Protein AF-G4HQ87-F1 (afdb_monomer_lite)

InterPro domains:
  IPR029061 Thiamin diphosphate-binding fold [SSF52518] (2-123)
  IPR032686 2-oxoacid:ferredoxin oxidoreductase subunit beta, C-terminal [PF12367] (66-138)
  IPR051457 2-oxoacid:ferredoxin oxidoreductase [PTHR48084] (5-155)

Structure (mmCIF, N/CA/C/O backbone):
data_AF-G4HQ87-F1
#
_entry.id   AF-G4HQ87-F1
#
loop_
_atom_site.group_PDB
_atom_site.id
_atom_site.type_symbol
_atom_site.label_atom_id
_atom_site.label_alt_id
_atom_site.label_comp_id
_atom_site.label_asym_id
_atom_site.label_entity_id
_atom_site.label_seq_id
_atom_site.pdbx_PDB_ins_code
_atom_site.Cartn_x
_atom_site.Cartn_y
_atom_site.Cartn_z
_atom_site.occupancy
_atom_site.B_iso_or_equiv
_atom_site.auth_seq_id
_atom_site.auth_comp_id
_atom_site.auth_asym_id
_atom_site.auth_atom_id
_atom_site.pdbx_PDB_model_num
ATOM 1 N N . LEU A 1 1 ? -10.213 9.909 6.637 1.00 87.62 1 LEU A N 1
ATOM 2 C CA . LEU A 1 1 ? -11.094 10.046 7.821 1.00 87.62 1 LEU A CA 1
ATOM 3 C C . LEU A 1 1 ? -12.472 9.543 7.421 1.00 87.62 1 LEU A C 1
ATOM 5 O O . LEU A 1 1 ? -12.887 9.911 6.330 1.00 87.62 1 LEU A O 1
ATOM 9 N N . PRO A 1 2 ? -13.138 8.691 8.211 1.00 93.25 2 PRO A N 1
ATOM 10 C CA . PRO A 1 2 ? -14.497 8.248 7.907 1.00 93.25 2 PRO A CA 1
ATOM 11 C C . PRO A 1 2 ? -15.513 9.391 7.946 1.00 93.25 2 PRO A C 1
ATOM 13 O O . PRO A 1 2 ? -15.263 10.443 8.550 1.00 93.25 2 PRO A O 1
ATOM 16 N N . TYR A 1 3 ? -16.650 9.179 7.289 1.00 96.00 3 TYR A N 1
ATOM 17 C CA . TYR A 1 3 ? -17.786 10.096 7.327 1.00 96.00 3 TYR A CA 1
ATOM 18 C C . TYR A 1 3 ? -18.275 10.292 8.771 1.00 96.00 3 TYR A C 1
ATOM 20 O O . TYR A 1 3 ? -18.267 9.359 9.572 1.00 96.00 3 TYR A O 1
ATOM 28 N N . GLY A 1 4 ? -18.664 11.515 9.126 1.00 96.94 4 GLY A N 1
ATOM 29 C CA . GLY A 1 4 ? -19.176 11.859 10.455 1.00 96.94 4 GLY A CA 1
ATOM 30 C C . GLY A 1 4 ? -18.113 11.986 11.554 1.00 96.94 4 GLY A C 1
ATOM 31 O O . GLY A 1 4 ? -18.409 12.479 12.641 1.00 96.94 4 GLY A O 1
ATOM 32 N N . VAL A 1 5 ? -16.856 11.616 11.296 1.00 96.44 5 VAL A N 1
ATOM 33 C CA . VAL A 1 5 ? -15.779 11.770 12.281 1.00 96.44 5 VAL A CA 1
ATOM 34 C C . VAL A 1 5 ? -15.351 13.233 12.383 1.00 96.44 5 VAL A C 1
ATOM 36 O O . VAL A 1 5 ? -15.055 13.878 11.377 1.00 96.44 5 VAL A O 1
ATOM 39 N N . ARG A 1 6 ? -15.249 13.752 13.612 1.00 97.19 6 ARG A N 1
ATOM 40 C CA . ARG A 1 6 ? -14.767 15.108 13.902 1.00 97.19 6 ARG A CA 1
ATOM 41 C C . ARG A 1 6 ? -13.513 15.063 14.772 1.00 97.19 6 ARG A C 1
ATOM 43 O O . ARG A 1 6 ? -13.598 14.882 15.982 1.00 97.19 6 ARG A O 1
ATOM 50 N N . THR A 1 7 ? -12.346 15.243 14.164 1.00 97.12 7 THR A N 1
ATOM 51 C CA . THR A 1 7 ? -11.097 15.446 14.915 1.00 97.12 7 THR A CA 1
ATOM 52 C C . THR A 1 7 ? -11.030 16.868 15.473 1.00 97.12 7 THR A C 1
ATOM 54 O O . THR A 1 7 ? -11.774 17.748 15.043 1.00 97.12 7 THR A O 1
ATOM 57 N N . LYS A 1 8 ? -10.095 17.133 16.392 1.00 96.50 8 LYS A N 1
ATOM 58 C CA . LYS A 1 8 ? -9.884 18.475 16.964 1.00 96.50 8 LYS A CA 1
ATOM 59 C C . LYS A 1 8 ? -9.557 19.557 15.928 1.00 96.50 8 LYS A C 1
ATOM 61 O O . LYS A 1 8 ? -9.773 20.728 16.199 1.00 96.50 8 LYS A O 1
ATOM 66 N N . ALA A 1 9 ? -9.027 19.172 14.766 1.00 96.44 9 ALA A N 1
ATOM 67 C CA . ALA A 1 9 ? -8.714 20.096 13.679 1.00 96.44 9 ALA A CA 1
ATOM 68 C C . ALA A 1 9 ? -9.940 20.475 12.827 1.00 96.44 9 ALA A C 1
ATOM 70 O O . ALA A 1 9 ? -9.838 21.365 11.987 1.00 96.44 9 ALA A O 1
ATOM 71 N N . LEU A 1 10 ? -11.083 19.803 13.008 1.00 96.88 10 LEU A N 1
ATOM 72 C CA . LEU A 1 10 ? -12.288 20.030 12.217 1.00 96.88 10 LEU A CA 1
ATOM 73 C C . LEU A 1 10 ? -13.346 20.812 13.007 1.00 96.88 10 LEU A C 1
ATOM 75 O O . LEU A 1 10 ? -13.797 20.401 14.081 1.00 96.88 10 LEU A O 1
ATOM 79 N N . ASN A 1 11 ? -13.816 21.914 12.418 1.00 96.94 11 ASN A N 1
ATOM 80 C CA . ASN A 1 11 ? -14.919 22.706 12.972 1.00 96.94 11 ASN A CA 1
ATOM 81 C C . ASN A 1 11 ? -16.236 21.913 12.980 1.00 96.94 11 ASN A C 1
ATOM 83 O O . ASN A 1 11 ? -16.953 21.940 13.978 1.00 96.94 11 ASN A O 1
ATOM 87 N N . TYR A 1 12 ? -16.489 21.137 11.922 1.00 97.31 12 TYR A N 1
ATOM 88 C CA . TYR A 1 12 ? -17.666 20.282 11.744 1.00 97.31 12 TYR A CA 1
ATOM 89 C C . TYR A 1 12 ? -17.253 18.832 11.447 1.00 97.31 12 TYR A C 1
ATOM 91 O O . TYR A 1 12 ? -16.114 18.603 11.037 1.00 97.31 12 TYR A O 1
ATOM 99 N N . PRO A 1 13 ? -18.138 17.839 11.644 1.00 97.75 13 PRO A N 1
ATOM 100 C CA . PRO A 1 13 ? -17.886 16.465 11.216 1.00 97.75 13 PRO A CA 1
ATOM 101 C C . PRO A 1 13 ? -17.477 16.364 9.744 1.00 97.75 13 PRO A C 1
ATOM 103 O O . PRO A 1 13 ? -17.970 17.112 8.901 1.00 97.75 13 PRO A O 1
ATOM 106 N N . ASN A 1 14 ? -16.583 15.424 9.435 1.00 97.56 14 ASN A N 1
ATOM 107 C CA . ASN A 1 14 ? -16.178 15.156 8.062 1.00 97.56 14 ASN A CA 1
ATOM 108 C C . ASN A 1 14 ? -17.390 14.742 7.208 1.00 97.56 14 ASN A C 1
ATOM 110 O O . ASN A 1 14 ? -18.073 13.770 7.528 1.00 97.56 14 ASN A O 1
ATOM 114 N N . ILE A 1 15 ? -17.618 15.452 6.105 1.00 97.44 15 ILE A N 1
ATOM 115 C CA . ILE A 1 15 ? -18.747 15.227 5.189 1.00 97.44 15 ILE A CA 1
ATOM 116 C C . ILE A 1 15 ? -18.424 14.242 4.057 1.00 97.44 15 ILE A C 1
ATOM 118 O O . ILE A 1 15 ? -19.306 13.886 3.282 1.00 97.44 15 ILE A O 1
ATOM 122 N N . HIS A 1 16 ? -17.170 13.795 3.947 1.00 97.00 16 HIS A N 1
ATOM 123 C CA . HIS A 1 16 ? -16.723 12.886 2.894 1.00 97.00 16 HIS A CA 1
ATOM 124 C C . HIS A 1 16 ? -16.603 11.445 3.391 1.00 97.00 16 HIS A C 1
ATOM 126 O O . HIS A 1 16 ? -16.151 11.196 4.511 1.00 97.00 16 HIS A O 1
ATOM 132 N N . TYR A 1 17 ? -16.917 10.489 2.519 1.00 96.19 17 TYR A N 1
ATOM 133 C CA . TYR A 1 17 ? -16.576 9.087 2.738 1.00 96.19 17 TYR A CA 1
ATOM 134 C C . TYR A 1 17 ? -15.076 8.850 2.548 1.00 96.19 17 TYR A C 1
ATOM 136 O O . TYR A 1 17 ? -14.415 9.505 1.740 1.00 96.19 17 TYR A O 1
ATOM 144 N N . ASN A 1 18 ? -14.530 7.904 3.306 1.00 93.81 18 ASN A N 1
ATOM 145 C CA . ASN A 1 18 ? -13.155 7.457 3.141 1.00 93.81 18 ASN A CA 1
ATOM 146 C C . ASN A 1 18 ? -13.032 6.445 2.002 1.00 93.81 18 ASN A C 1
ATOM 148 O O . ASN A 1 18 ? -13.922 5.637 1.756 1.00 93.81 18 ASN A O 1
ATOM 152 N N . VAL A 1 19 ? -11.863 6.447 1.373 1.00 95.88 19 VAL A N 1
ATOM 153 C CA . VAL A 1 19 ? -11.429 5.383 0.470 1.00 95.88 19 VAL A CA 1
ATOM 154 C C . VAL A 1 19 ? -10.615 4.373 1.272 1.00 95.88 19 VAL A C 1
ATOM 156 O O . VAL A 1 19 ? -9.837 4.760 2.147 1.00 95.88 19 VAL A O 1
ATOM 159 N N . ASN A 1 20 ? -10.786 3.085 0.978 1.00 97.25 20 ASN A N 1
ATOM 160 C CA . ASN A 1 20 ? -9.927 2.035 1.510 1.00 97.25 20 ASN A CA 1
ATOM 161 C C . ASN A 1 20 ? -8.685 1.890 0.610 1.00 97.25 20 ASN A C 1
ATOM 163 O O . ASN A 1 20 ? -8.811 1.372 -0.502 1.00 97.25 20 ASN A O 1
ATOM 167 N N . PRO A 1 21 ? -7.494 2.332 1.053 1.00 97.94 21 PRO A N 1
ATOM 168 C CA . PRO A 1 21 ? -6.297 2.320 0.214 1.00 97.94 21 PRO A CA 1
ATOM 169 C C . PRO A 1 21 ? -5.832 0.901 -0.137 1.00 97.94 21 PRO A C 1
ATOM 171 O O . PRO A 1 21 ? -5.354 0.675 -1.243 1.00 97.94 21 PRO A O 1
ATOM 174 N N . VAL A 1 22 ? -6.010 -0.066 0.770 1.00 98.50 22 VAL A N 1
ATOM 175 C CA . VAL A 1 22 ? -5.625 -1.465 0.533 1.00 98.50 22 VAL A CA 1
ATOM 176 C C . VAL A 1 22 ? -6.537 -2.083 -0.522 1.00 98.50 22 VAL A C 1
ATOM 178 O O . VAL A 1 22 ? -6.042 -2.640 -1.498 1.00 98.50 22 VAL A O 1
ATOM 181 N N . ALA A 1 23 ? -7.857 -1.925 -0.379 1.00 98.19 23 ALA A N 1
ATOM 182 C CA . ALA A 1 23 ? -8.807 -2.415 -1.376 1.00 98.19 23 ALA A CA 1
ATOM 183 C C . ALA A 1 23 ? -8.580 -1.760 -2.746 1.00 98.19 23 ALA A C 1
ATOM 185 O O . ALA A 1 23 ? -8.578 -2.456 -3.755 1.00 98.19 23 ALA A O 1
ATOM 186 N N . LEU A 1 24 ? -8.334 -0.444 -2.782 1.00 98.44 24 LEU A N 1
ATOM 187 C CA . LEU A 1 24 ? -8.056 0.278 -4.023 1.00 98.44 24 LEU A CA 1
ATOM 188 C C . LEU A 1 24 ? -6.778 -0.225 -4.703 1.00 98.44 24 LEU A C 1
ATOM 190 O O . LEU A 1 24 ? -6.775 -0.422 -5.914 1.00 98.44 24 LEU A O 1
ATOM 194 N N . ALA A 1 25 ? -5.700 -0.453 -3.950 1.00 98.69 25 ALA A N 1
ATOM 195 C CA . ALA A 1 25 ? -4.460 -0.986 -4.507 1.00 98.69 25 ALA A CA 1
ATOM 196 C C . ALA A 1 25 ? -4.664 -2.397 -5.086 1.00 98.69 25 ALA A C 1
ATOM 198 O O . ALA A 1 25 ? -4.234 -2.672 -6.207 1.00 98.69 25 ALA A O 1
ATOM 199 N N . LEU A 1 26 ? -5.374 -3.265 -4.357 1.00 98.50 26 LEU A N 1
ATOM 200 C CA . LEU A 1 26 ? -5.706 -4.620 -4.807 1.00 98.50 26 LEU A CA 1
ATOM 201 C C . LEU A 1 26 ? -6.515 -4.603 -6.111 1.00 98.50 26 LEU A C 1
ATOM 203 O O . LEU A 1 26 ? -6.153 -5.287 -7.067 1.00 98.50 26 LEU A O 1
ATOM 207 N N . THR A 1 27 ? -7.574 -3.794 -6.187 1.00 97.81 27 THR A N 1
ATOM 208 C CA . THR A 1 27 ? -8.439 -3.721 -7.379 1.00 97.81 27 THR A CA 1
ATOM 209 C C . THR A 1 27 ? -7.791 -2.988 -8.549 1.00 97.81 27 THR A C 1
ATOM 211 O O . THR A 1 27 ? -8.135 -3.253 -9.697 1.00 97.81 27 THR A O 1
ATOM 214 N N . SER A 1 28 ? -6.811 -2.123 -8.279 1.00 98.19 28 SER A N 1
ATOM 215 C CA . SER A 1 28 ? -6.008 -1.436 -9.300 1.00 98.19 28 SER A CA 1
ATOM 216 C C . SER A 1 28 ? -4.885 -2.313 -9.876 1.00 98.19 28 SER A C 1
ATOM 218 O O . SER A 1 28 ? -4.173 -1.875 -10.777 1.00 98.19 28 SER A O 1
ATOM 220 N N . GLY A 1 29 ? -4.710 -3.542 -9.377 1.00 97.19 29 GLY A N 1
ATOM 221 C CA . GLY A 1 29 ? -3.747 -4.510 -9.908 1.00 97.19 29 GLY A CA 1
ATOM 222 C C . GLY A 1 29 ? -2.335 -4.407 -9.328 1.00 97.19 29 GLY A C 1
ATOM 223 O O . GLY A 1 29 ? -1.385 -4.866 -9.964 1.00 97.19 29 GLY A O 1
ATOM 224 N N . TYR A 1 30 ? -2.167 -3.836 -8.128 1.00 98.56 30 TYR A N 1
ATOM 225 C CA . TYR A 1 30 ? -0.886 -3.932 -7.426 1.00 98.56 30 TYR A CA 1
ATOM 226 C C . TYR A 1 30 ? -0.560 -5.391 -7.094 1.00 98.56 30 TYR A C 1
ATOM 228 O O . TYR A 1 30 ? -1.369 -6.139 -6.550 1.00 98.56 30 TYR A O 1
ATOM 236 N N . THR A 1 31 ? 0.673 -5.777 -7.396 1.00 98.38 31 THR A N 1
ATOM 237 C CA . THR A 1 31 ? 1.172 -7.151 -7.234 1.00 98.38 31 THR A CA 1
ATOM 238 C C . THR A 1 31 ? 1.793 -7.419 -5.870 1.00 98.38 31 THR A C 1
ATOM 240 O O . THR A 1 31 ? 2.086 -8.562 -5.550 1.00 98.38 31 THR A O 1
ATOM 243 N N . PHE A 1 32 ? 1.999 -6.383 -5.063 1.00 98.81 32 PHE A N 1
ATOM 244 C CA . PHE A 1 32 ? 2.360 -6.489 -3.657 1.00 98.81 32 PHE A CA 1
ATOM 245 C C . PHE A 1 32 ? 1.562 -5.439 -2.895 1.00 98.81 32 PHE A C 1
ATOM 247 O O . PHE A 1 32 ? 1.645 -4.251 -3.212 1.00 98.81 32 PHE A O 1
ATOM 254 N N . VAL A 1 33 ? 0.792 -5.864 -1.897 1.00 98.94 33 VAL A N 1
ATOM 255 C CA . VAL A 1 33 ? -0.019 -4.965 -1.070 1.00 98.94 33 VAL A CA 1
ATOM 256 C C . VAL A 1 33 ? 0.176 -5.315 0.397 1.00 98.94 33 VAL A C 1
ATOM 258 O O . VAL A 1 33 ? -0.018 -6.461 0.806 1.00 98.94 33 VAL A O 1
ATOM 261 N N . ALA A 1 34 ? 0.543 -4.319 1.198 1.00 98.88 34 ALA A N 1
ATOM 262 C CA . ALA A 1 34 ? 0.742 -4.457 2.633 1.00 98.88 34 ALA A CA 1
ATOM 263 C C . ALA A 1 34 ? 0.165 -3.264 3.408 1.00 98.88 34 ALA A C 1
ATOM 265 O O . ALA A 1 34 ? -0.031 -2.181 2.855 1.00 98.88 34 ALA A O 1
ATOM 266 N N . ARG A 1 35 ? -0.050 -3.451 4.714 1.00 98.88 35 ARG A N 1
ATOM 267 C CA . ARG A 1 35 ? -0.311 -2.368 5.669 1.00 98.88 35 ARG A CA 1
ATOM 268 C C . ARG A 1 35 ? 0.686 -2.431 6.819 1.00 98.88 35 ARG A C 1
ATOM 270 O O . ARG A 1 35 ? 0.874 -3.479 7.431 1.00 98.88 35 ARG A O 1
ATOM 277 N N . GLY A 1 36 ? 1.326 -1.312 7.129 1.00 98.56 36 GLY A N 1
ATOM 278 C CA . GLY A 1 36 ? 2.265 -1.162 8.237 1.00 98.56 36 GLY A CA 1
ATOM 279 C C . GLY A 1 36 ? 1.761 -0.200 9.309 1.00 98.56 36 GLY A C 1
ATOM 280 O O . GLY A 1 36 ? 0.758 0.487 9.136 1.00 98.56 36 GLY A O 1
ATOM 281 N N . TYR A 1 37 ? 2.490 -0.127 10.422 1.00 98.56 37 TYR A N 1
ATOM 282 C CA . TYR A 1 37 ? 2.221 0.816 11.506 1.00 98.56 37 TYR A CA 1
ATOM 283 C C . TYR A 1 37 ? 3.505 1.537 11.906 1.00 98.56 37 TYR A C 1
ATOM 285 O O . TYR A 1 37 ? 4.506 0.891 12.209 1.00 98.56 37 TYR A O 1
ATOM 293 N N . ALA A 1 38 ? 3.469 2.870 11.935 1.00 98.12 38 ALA A N 1
ATOM 294 C CA . ALA A 1 38 ? 4.648 3.706 12.159 1.00 98.12 38 ALA A CA 1
ATOM 295 C C . ALA A 1 38 ? 5.331 3.459 13.517 1.00 98.12 38 ALA A C 1
ATOM 297 O O . ALA A 1 38 ? 6.555 3.491 13.599 1.00 98.12 38 ALA A O 1
ATOM 298 N N . PHE A 1 39 ? 4.568 3.154 14.576 1.00 97.50 39 PHE A N 1
ATOM 299 C CA . PHE A 1 39 ? 5.138 2.842 15.896 1.00 97.50 39 PHE A CA 1
ATOM 300 C C . PHE A 1 39 ? 5.544 1.369 16.066 1.00 97.50 39 PHE A C 1
ATOM 302 O O . PHE A 1 39 ? 5.967 0.982 17.153 1.00 97.50 39 PHE A O 1
ATOM 309 N N . ASN A 1 40 ? 5.444 0.547 15.017 1.00 97.19 40 ASN A N 1
ATOM 310 C CA . ASN A 1 40 ? 6.054 -0.779 14.961 1.00 97.19 40 ASN A CA 1
ATOM 311 C C . ASN A 1 40 ? 7.182 -0.770 13.916 1.00 97.19 40 ASN A C 1
ATOM 313 O O . ASN A 1 40 ? 7.038 -1.293 12.808 1.00 97.19 40 ASN A O 1
ATOM 317 N N . GLY A 1 41 ? 8.288 -0.110 14.275 1.00 97.69 41 GLY A N 1
ATOM 318 C CA . GLY A 1 41 ? 9.385 0.204 13.356 1.00 97.69 41 GLY A CA 1
ATOM 319 C C . GLY A 1 41 ? 10.036 -1.026 12.725 1.00 97.69 41 GLY A C 1
ATOM 320 O O . GLY A 1 41 ? 10.282 -1.025 11.523 1.00 97.69 41 GLY A O 1
ATOM 321 N N . GLU A 1 42 ? 10.252 -2.093 13.497 1.00 98.06 42 GLU A N 1
ATOM 322 C CA . GLU A 1 42 ? 10.866 -3.326 12.986 1.00 98.06 42 GLU A CA 1
ATOM 323 C C . GLU A 1 42 ? 9.977 -4.006 11.936 1.00 98.06 42 GLU A C 1
ATOM 325 O O . GLU A 1 42 ? 10.433 -4.325 10.840 1.00 98.06 42 GLU A O 1
ATOM 330 N N . HIS A 1 43 ? 8.681 -4.147 12.227 1.00 98.25 43 HIS A N 1
ATOM 331 C CA . HIS A 1 43 ? 7.721 -4.695 11.271 1.00 98.25 43 HIS A CA 1
ATOM 332 C C . HIS A 1 43 ? 7.630 -3.836 10.002 1.00 98.25 43 HIS A C 1
ATOM 334 O O . HIS A 1 43 ? 7.679 -4.364 8.893 1.00 98.25 43 HIS A O 1
ATOM 340 N N . LEU A 1 44 ? 7.530 -2.508 10.143 1.00 98.69 44 LEU A N 1
ATOM 341 C CA . LEU A 1 44 ? 7.454 -1.600 8.996 1.00 98.69 44 LEU A CA 1
ATOM 342 C C . LEU A 1 44 ? 8.725 -1.658 8.133 1.00 98.69 44 LEU A C 1
ATOM 344 O O . LEU A 1 44 ? 8.623 -1.706 6.909 1.00 98.69 44 LEU A O 1
ATOM 348 N N . LYS A 1 45 ? 9.907 -1.716 8.755 1.00 98.69 45 LYS A N 1
ATOM 349 C CA . LYS A 1 45 ? 11.189 -1.899 8.062 1.00 98.69 45 LYS A CA 1
ATOM 350 C C . LYS A 1 45 ? 11.182 -3.172 7.215 1.00 98.69 45 LYS A C 1
ATOM 352 O O . LYS A 1 45 ? 11.551 -3.124 6.043 1.00 98.69 45 LYS A O 1
ATOM 357 N N . GLU A 1 46 ? 10.732 -4.296 7.772 1.00 98.62 46 GLU A N 1
ATOM 358 C CA . GLU A 1 46 ? 10.674 -5.559 7.030 1.00 98.62 46 GLU A CA 1
ATOM 359 C C . GLU A 1 46 ? 9.642 -5.538 5.894 1.00 98.62 46 GLU A C 1
ATOM 361 O O . GLU A 1 46 ? 9.915 -6.080 4.822 1.00 98.62 46 GLU A O 1
ATOM 366 N N . LEU A 1 47 ? 8.499 -4.861 6.064 1.00 98.75 47 LEU A N 1
ATOM 367 C CA . LEU A 1 47 ? 7.551 -4.646 4.964 1.00 98.75 47 LEU A CA 1
ATOM 368 C C . LEU A 1 47 ? 8.167 -3.831 3.824 1.00 98.75 47 LEU A C 1
ATOM 370 O O . LEU A 1 47 ? 8.045 -4.224 2.666 1.00 98.75 47 LEU A O 1
ATOM 374 N N . ILE A 1 48 ? 8.852 -2.729 4.144 1.00 98.81 48 ILE A N 1
ATOM 375 C CA . ILE A 1 48 ? 9.501 -1.866 3.148 1.00 98.81 48 ILE A CA 1
ATOM 376 C C . ILE A 1 48 ? 10.577 -2.642 2.386 1.00 98.81 48 ILE A C 1
ATOM 378 O O . ILE A 1 48 ? 10.600 -2.604 1.159 1.00 98.81 48 ILE A O 1
ATOM 382 N N . LYS A 1 49 ? 11.426 -3.407 3.084 1.00 98.75 49 LYS A N 1
ATOM 383 C CA . LYS A 1 49 ? 12.436 -4.262 2.440 1.00 98.75 49 LYS A CA 1
ATOM 384 C C . LYS A 1 49 ? 11.797 -5.249 1.464 1.00 98.75 49 LYS A C 1
ATOM 386 O O . LYS A 1 49 ? 12.250 -5.348 0.327 1.00 98.75 49 LYS A O 1
ATOM 391 N N . LYS A 1 50 ? 10.736 -5.947 1.887 1.00 98.56 50 LYS A N 1
ATOM 392 C CA . LYS A 1 50 ? 10.011 -6.907 1.040 1.00 98.56 50 LYS A CA 1
ATOM 393 C C . LYS A 1 50 ? 9.358 -6.237 -0.172 1.00 98.56 50 LYS A C 1
ATOM 395 O O . LYS A 1 50 ? 9.404 -6.807 -1.254 1.00 98.56 50 LYS A O 1
ATOM 400 N N . ALA A 1 51 ? 8.813 -5.032 -0.013 1.00 98.56 51 ALA A N 1
ATOM 401 C CA . ALA A 1 51 ? 8.247 -4.262 -1.117 1.00 98.56 51 ALA A CA 1
ATOM 402 C C . ALA A 1 51 ? 9.306 -3.806 -2.131 1.00 98.56 51 ALA A C 1
ATOM 404 O O . ALA A 1 51 ? 9.047 -3.854 -3.326 1.00 98.56 51 ALA A O 1
ATOM 405 N N . ILE A 1 52 ? 10.496 -3.395 -1.675 1.00 98.62 52 ILE A N 1
ATOM 406 C CA . ILE A 1 52 ? 11.592 -2.963 -2.560 1.00 98.62 52 ILE A CA 1
ATOM 407 C C . ILE A 1 52 ? 12.108 -4.121 -3.421 1.00 98.62 52 ILE A C 1
ATOM 409 O O . ILE A 1 52 ? 12.391 -3.928 -4.599 1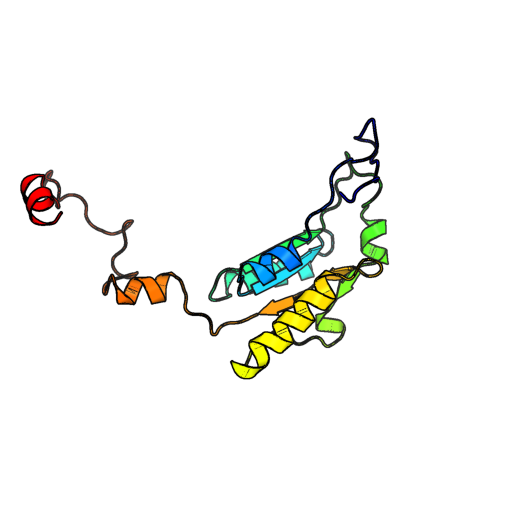.00 98.62 52 ILE A O 1
ATOM 413 N N . VAL A 1 53 ? 12.250 -5.318 -2.844 1.00 98.00 53 VAL A N 1
ATOM 414 C CA . VAL A 1 53 ? 12.746 -6.493 -3.586 1.00 98.00 53 VAL A CA 1
ATOM 415 C C . VAL A 1 53 ? 11.655 -7.207 -4.386 1.00 98.00 53 VAL A C 1
ATOM 417 O O . VAL A 1 53 ? 11.958 -8.124 -5.150 1.00 98.00 53 VAL A O 1
ATOM 420 N N . HIS A 1 54 ? 10.388 -6.822 -4.211 1.00 98.12 54 HIS A N 1
ATOM 421 C CA . HIS A 1 54 ? 9.278 -7.393 -4.961 1.00 98.12 54 HIS A CA 1
ATOM 422 C C . HIS A 1 54 ? 9.413 -7.057 -6.449 1.00 98.12 54 HIS A C 1
ATOM 424 O O . HIS A 1 54 ? 9.562 -5.898 -6.833 1.00 98.12 54 HIS A O 1
ATOM 430 N N . ARG A 1 55 ? 9.314 -8.073 -7.311 1.00 95.94 55 ARG A N 1
ATOM 431 C CA . ARG A 1 55 ? 9.244 -7.868 -8.762 1.00 95.94 55 ARG A CA 1
ATOM 432 C C . ARG A 1 55 ? 7.823 -7.475 -9.149 1.00 95.94 55 ARG A C 1
ATOM 434 O O . ARG A 1 55 ? 7.004 -8.326 -9.475 1.00 95.94 55 ARG A O 1
ATOM 441 N N . GLY A 1 56 ? 7.560 -6.175 -9.137 1.00 96.81 56 GLY A N 1
ATOM 442 C CA . GLY A 1 56 ? 6.307 -5.586 -9.594 1.00 96.81 56 GLY A CA 1
ATOM 443 C C . GLY A 1 56 ? 5.981 -4.303 -8.847 1.00 96.81 56 GLY A C 1
ATOM 444 O O . GLY A 1 56 ? 6.772 -3.807 -8.047 1.00 96.81 56 GLY A O 1
ATOM 445 N N . SER A 1 57 ? 4.792 -3.759 -9.084 1.00 98.19 57 SER A N 1
ATOM 446 C CA . SER A 1 57 ? 4.317 -2.603 -8.326 1.00 98.19 57 SER A CA 1
ATOM 447 C C . SER A 1 57 ? 3.939 -3.029 -6.909 1.00 98.19 57 SER A C 1
ATOM 449 O O . SER A 1 57 ? 3.135 -3.951 -6.722 1.00 98.19 57 SER A O 1
ATOM 451 N N . ALA A 1 58 ? 4.511 -2.334 -5.926 1.00 98.62 58 ALA A N 1
ATOM 452 C CA . ALA A 1 58 ? 4.284 -2.559 -4.507 1.00 98.62 58 ALA A CA 1
ATOM 453 C C . ALA A 1 58 ? 3.620 -1.344 -3.849 1.00 98.62 58 ALA A C 1
ATOM 455 O O . ALA A 1 58 ? 3.978 -0.199 -4.123 1.00 98.62 58 ALA A O 1
ATOM 456 N N . PHE A 1 59 ? 2.658 -1.606 -2.967 1.00 98.88 59 PHE A N 1
ATOM 457 C CA . PHE A 1 59 ? 1.940 -0.602 -2.193 1.00 98.88 59 PHE A CA 1
ATOM 458 C C . PHE A 1 59 ? 1.979 -0.947 -0.703 1.00 98.88 59 PHE A C 1
ATOM 460 O O . PHE A 1 59 ? 1.691 -2.081 -0.313 1.00 98.88 59 PHE A O 1
ATOM 467 N N . ILE A 1 60 ? 2.316 0.038 0.132 1.00 98.81 60 ILE A N 1
ATOM 468 C CA . ILE A 1 60 ? 2.271 -0.078 1.593 1.00 98.81 60 ILE A CA 1
ATOM 469 C C . ILE A 1 60 ? 1.414 1.058 2.150 1.00 98.81 60 ILE A C 1
ATOM 471 O O . ILE A 1 60 ? 1.807 2.222 2.096 1.00 98.81 60 ILE A O 1
ATOM 475 N N . ASP A 1 61 ? 0.273 0.710 2.739 1.00 98.69 61 ASP A N 1
ATOM 476 C CA . ASP A 1 61 ? -0.531 1.625 3.551 1.00 98.69 61 ASP A CA 1
ATOM 477 C C . ASP A 1 61 ? 0.096 1.747 4.949 1.00 98.69 61 ASP A C 1
ATOM 479 O O . ASP A 1 61 ? 0.186 0.759 5.675 1.00 98.69 61 ASP A O 1
ATOM 483 N N . VAL A 1 62 ? 0.575 2.926 5.348 1.00 98.62 62 VAL A N 1
ATOM 484 C CA . VAL A 1 62 ? 1.222 3.109 6.658 1.00 98.62 62 VAL A CA 1
ATOM 485 C C . VAL A 1 62 ? 0.286 3.846 7.603 1.00 98.62 62 VAL A C 1
ATOM 487 O O . VAL A 1 62 ? 0.085 5.056 7.498 1.00 98.62 62 VAL A O 1
ATOM 490 N N . LEU A 1 63 ? -0.222 3.121 8.599 1.00 98.19 63 LEU A N 1
ATOM 491 C CA . LEU A 1 63 ? -0.951 3.708 9.715 1.00 98.19 63 LEU A CA 1
ATOM 492 C C . LEU A 1 63 ? 0.009 4.585 10.527 1.00 98.19 63 LEU A C 1
ATOM 494 O O . LEU A 1 63 ? 0.955 4.092 11.148 1.00 98.19 63 LEU A O 1
ATOM 498 N N . GLN A 1 64 ? -0.233 5.891 10.521 1.00 97.94 64 GLN A N 1
ATOM 499 C CA . GLN A 1 64 ? 0.632 6.883 11.155 1.00 97.94 64 GLN A CA 1
ATOM 500 C C . GLN A 1 64 ? -0.207 7.867 11.987 1.00 97.94 64 GLN A C 1
ATOM 502 O O . GLN A 1 64 ? -1.035 8.597 11.438 1.00 97.94 64 GLN A O 1
ATOM 507 N N . PRO A 1 65 ? -0.083 7.846 13.327 1.00 97.12 65 PRO A N 1
ATOM 508 C CA . PRO A 1 65 ? -0.816 8.776 14.180 1.00 97.12 65 PRO A CA 1
ATOM 509 C C . PRO A 1 65 ? -0.280 10.206 14.063 1.00 97.12 65 PRO A C 1
ATOM 511 O O . PRO A 1 65 ? 0.903 10.457 14.284 1.00 97.12 65 PRO A O 1
ATOM 514 N N . CYS A 1 66 ? -1.174 11.165 13.817 1.00 96.38 66 CYS A N 1
ATOM 515 C CA . CYS A 1 66 ? -0.854 12.591 13.832 1.00 96.38 66 CYS A CA 1
ATOM 516 C C . CYS A 1 66 ? -1.238 13.218 15.180 1.00 96.38 66 CYS A C 1
ATOM 518 O O . CYS A 1 66 ? -2.380 13.639 15.382 1.00 96.38 66 CYS A O 1
ATOM 520 N N . VAL A 1 67 ? -0.267 13.322 16.092 1.00 95.25 67 VAL A N 1
ATOM 521 C CA . VAL A 1 67 ? -0.464 13.845 17.461 1.00 95.25 67 VAL A CA 1
ATOM 522 C C . VAL A 1 67 ? -1.000 15.285 17.489 1.00 95.25 67 VAL A C 1
ATOM 524 O O . VAL A 1 67 ? -1.780 15.665 18.368 1.00 95.25 67 VAL A O 1
ATOM 527 N N . THR A 1 68 ? -0.633 16.089 16.489 1.00 96.94 68 THR A N 1
ATOM 528 C CA . THR A 1 68 ? -0.954 17.519 16.440 1.00 96.94 68 THR A CA 1
ATOM 529 C C . THR A 1 68 ? -2.380 17.807 16.008 1.00 96.94 68 THR A C 1
ATOM 531 O O . THR A 1 68 ? -2.915 18.803 16.475 1.00 96.94 68 THR A O 1
ATOM 534 N N . PHE A 1 69 ? -3.030 16.963 15.198 1.00 96.44 69 PHE A N 1
ATOM 535 C CA . PHE A 1 69 ? -4.339 17.283 14.597 1.00 96.44 69 PHE A CA 1
ATOM 536 C C . PHE A 1 69 ? -5.402 16.194 14.766 1.00 96.44 69 PHE A C 1
ATOM 538 O O . PHE A 1 69 ? -6.592 16.507 14.790 1.00 96.44 69 PHE A O 1
ATOM 545 N N . ASN A 1 70 ? -5.010 14.928 14.919 1.00 96.12 70 ASN A N 1
ATOM 546 C CA . ASN A 1 70 ? -5.938 13.804 14.985 1.00 96.12 70 ASN A CA 1
ATOM 547 C C . ASN A 1 70 ? -5.920 13.168 16.380 1.00 96.12 70 ASN A C 1
ATOM 549 O O . ASN A 1 70 ? -5.101 12.309 16.686 1.00 96.12 70 ASN A O 1
ATOM 553 N N . ASN A 1 71 ? -6.846 13.606 17.230 1.00 96.12 71 ASN A N 1
ATOM 554 C CA . ASN A 1 71 ? -7.013 13.115 18.599 1.00 96.12 71 ASN A CA 1
ATOM 555 C C . ASN A 1 71 ? -7.868 11.839 18.711 1.00 96.12 71 ASN A C 1
ATOM 557 O O . ASN A 1 71 ? -8.118 11.396 19.826 1.00 96.12 71 ASN A O 1
ATOM 561 N N . ILE A 1 72 ? -8.333 11.271 17.594 1.00 96.38 72 ILE A N 1
ATOM 562 C CA . ILE A 1 72 ? -9.179 10.067 17.575 1.00 96.38 72 ILE A CA 1
ATOM 563 C C . ILE A 1 72 ? -8.326 8.843 17.247 1.00 96.38 72 ILE A C 1
ATOM 565 O O . ILE A 1 72 ? -8.240 7.903 18.033 1.00 96.38 72 ILE A O 1
ATOM 569 N N . TYR A 1 73 ? -7.626 8.885 16.113 1.00 96.31 73 TYR A N 1
ATOM 570 C CA . TYR A 1 73 ? -6.772 7.795 15.640 1.00 96.31 73 TYR A CA 1
ATOM 571 C C . TYR A 1 73 ? -5.364 7.909 16.234 1.00 96.31 73 TYR A C 1
ATOM 573 O O . TYR A 1 73 ? -4.377 8.149 15.534 1.00 96.31 73 TYR A O 1
ATOM 581 N N . THR A 1 74 ? -5.296 7.810 17.560 1.00 97.25 74 THR A N 1
ATOM 582 C CA . THR A 1 74 ? -4.067 7.944 18.349 1.00 97.25 74 THR A CA 1
ATOM 583 C C . THR A 1 74 ? -3.209 6.678 18.300 1.00 97.25 74 THR A C 1
ATOM 585 O O . THR A 1 74 ? -3.631 5.627 17.816 1.00 97.25 74 THR A O 1
ATOM 588 N N . ALA A 1 75 ? -1.992 6.748 18.846 1.00 97.19 75 ALA A N 1
ATOM 589 C CA . ALA A 1 75 ? -1.145 5.565 18.981 1.00 97.19 75 ALA A CA 1
ATOM 590 C C . ALA A 1 75 ? -1.823 4.443 19.792 1.00 97.19 75 ALA A C 1
ATOM 592 O O . ALA A 1 75 ? -1.676 3.269 19.458 1.00 97.19 75 ALA A O 1
ATOM 593 N N . GLU A 1 76 ? -2.593 4.806 20.820 1.00 96.88 76 GLU A N 1
ATOM 594 C CA . GLU A 1 76 ? -3.323 3.854 21.662 1.00 96.88 76 GLU A CA 1
ATOM 595 C C . GLU A 1 76 ? -4.511 3.218 20.933 1.00 96.88 76 GLU A C 1
ATOM 597 O O . GLU A 1 76 ? -4.733 2.007 21.024 1.00 96.88 76 GLU A O 1
ATOM 602 N N . TYR A 1 77 ? -5.224 4.013 20.125 1.00 96.94 77 TYR A N 1
ATOM 603 C CA . TYR A 1 77 ? -6.294 3.511 19.265 1.00 96.94 77 TYR A CA 1
ATOM 604 C C . TYR A 1 77 ? -5.802 2.368 18.371 1.00 96.94 77 TYR A C 1
ATOM 606 O O . TYR A 1 77 ? -6.450 1.324 18.297 1.00 96.94 77 TYR A O 1
ATOM 614 N N . TYR A 1 78 ? -4.650 2.553 17.719 1.00 97.38 78 TYR A N 1
ATOM 615 C CA . TYR A 1 78 ? -4.091 1.531 16.839 1.00 97.38 78 TYR A CA 1
ATOM 616 C C . TYR A 1 78 ? -3.500 0.357 17.614 1.00 97.38 78 TYR A C 1
ATOM 618 O O . TYR A 1 78 ? -3.796 -0.780 17.266 1.00 97.38 78 TYR A O 1
ATOM 626 N N . ARG A 1 79 ? -2.714 0.586 18.676 1.00 96.31 79 ARG A N 1
ATOM 627 C CA . ARG A 1 79 ? -2.082 -0.503 19.452 1.00 96.31 79 ARG A CA 1
ATOM 628 C C . ARG A 1 79 ? -3.084 -1.528 19.977 1.00 96.31 79 ARG A C 1
ATOM 630 O O . ARG A 1 79 ? -2.781 -2.714 19.966 1.00 96.31 79 ARG A O 1
ATOM 637 N N . SER A 1 80 ? -4.266 -1.077 20.384 1.00 96.69 80 SER A N 1
ATOM 638 C CA . SER A 1 80 ? -5.338 -1.946 20.884 1.00 96.69 80 SER A CA 1
ATOM 639 C C . SER A 1 80 ? -6.100 -2.710 19.790 1.00 96.69 80 SER A C 1
ATOM 641 O O . SER A 1 80 ? -6.847 -3.629 20.112 1.00 96.69 80 SER A O 1
ATOM 643 N N . ARG A 1 81 ? -5.935 -2.352 18.509 1.00 97.56 81 ARG A N 1
ATOM 644 C CA . ARG A 1 81 ? -6.736 -2.891 17.391 1.00 97.56 81 ARG A CA 1
ATOM 645 C C . ARG A 1 81 ? -5.924 -3.619 16.334 1.00 97.56 81 ARG A C 1
ATOM 647 O O . ARG A 1 81 ? -6.481 -4.463 15.633 1.00 97.56 81 ARG A O 1
ATOM 654 N N . ILE A 1 82 ? -4.643 -3.288 16.176 1.00 97.69 82 ILE A N 1
ATOM 655 C CA . ILE A 1 82 ? -3.821 -3.904 15.137 1.00 97.69 82 ILE A CA 1
ATOM 656 C C . ILE A 1 82 ? -3.594 -5.390 15.406 1.00 97.69 82 ILE A C 1
ATOM 65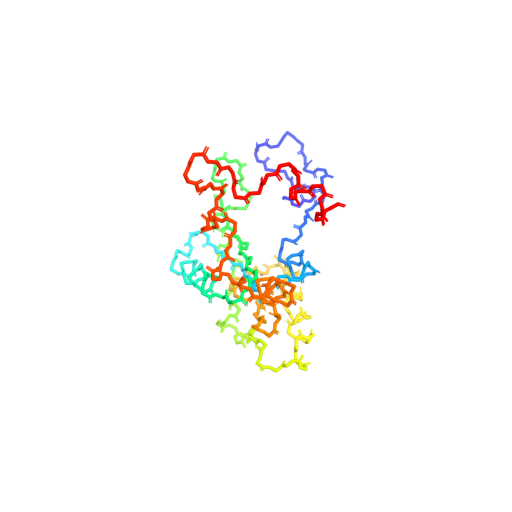8 O O . ILE A 1 82 ? -3.381 -5.810 16.543 1.00 97.69 82 ILE A O 1
ATOM 662 N N . HIS A 1 83 ? -3.589 -6.188 14.343 1.00 97.88 83 HIS A N 1
ATOM 663 C CA . HIS A 1 83 ? -3.191 -7.591 14.405 1.00 97.88 83 HIS A CA 1
ATOM 664 C C . HIS A 1 83 ? -2.406 -7.988 13.162 1.00 97.88 83 HIS A C 1
ATOM 666 O O . HIS A 1 83 ? -2.624 -7.446 12.086 1.00 97.88 83 HIS A O 1
ATOM 672 N N . ASP A 1 84 ? -1.442 -8.881 13.335 1.00 98.25 84 ASP A N 1
ATOM 673 C CA . ASP A 1 84 ? -0.501 -9.263 12.285 1.00 98.25 84 ASP A CA 1
ATOM 674 C C . ASP A 1 84 ? -1.035 -10.480 11.520 1.00 98.25 84 ASP A C 1
ATOM 676 O O . ASP A 1 84 ? -1.199 -11.560 12.095 1.00 98.25 84 ASP A O 1
ATOM 680 N N . LEU A 1 85 ? -1.293 -10.295 10.224 1.00 98.38 85 LEU A N 1
ATOM 681 C CA . LEU A 1 85 ? -1.835 -11.329 9.342 1.00 98.38 85 LEU A CA 1
ATOM 682 C C . LEU A 1 85 ? -0.912 -12.546 9.235 1.00 98.38 85 LEU A C 1
ATOM 684 O O . LEU A 1 85 ? -1.385 -13.682 9.239 1.00 98.38 85 LEU A O 1
ATOM 688 N N . GLN A 1 86 ? 0.403 -12.333 9.167 1.00 98.06 86 GLN A N 1
ATOM 689 C CA . GLN A 1 86 ? 1.362 -13.430 9.057 1.00 98.06 86 GLN A CA 1
ATOM 690 C 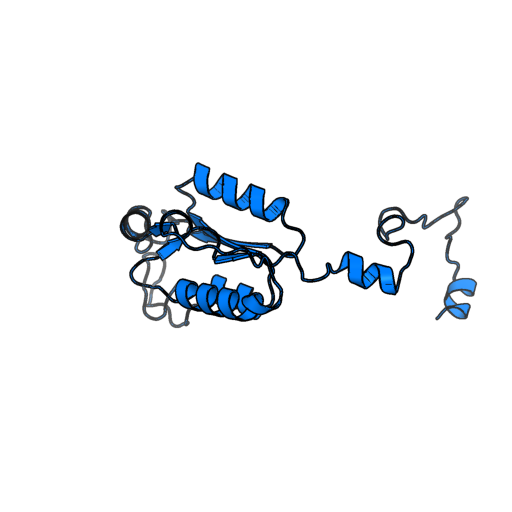C . GLN A 1 86 ? 1.415 -14.236 10.356 1.00 98.06 86 GLN A C 1
ATOM 692 O O . GLN A 1 86 ? 1.455 -15.464 10.308 1.00 98.06 86 GLN A O 1
ATOM 697 N N . LYS A 1 87 ? 1.335 -13.579 11.519 1.00 97.56 87 LYS A N 1
ATOM 698 C CA . LYS A 1 87 ? 1.216 -14.282 12.811 1.00 97.56 87 LYS A CA 1
ATOM 699 C C . LYS A 1 87 ? -0.115 -15.019 12.965 1.00 97.56 87 LYS A C 1
ATOM 701 O O . LYS A 1 87 ? -0.160 -16.028 13.659 1.00 97.56 87 LYS A O 1
ATOM 706 N N . ALA A 1 88 ? -1.174 -14.538 12.317 1.00 96.62 88 ALA A N 1
ATOM 707 C CA . ALA A 1 88 ? -2.474 -15.204 12.261 1.00 96.62 88 ALA A CA 1
ATOM 708 C C . ALA A 1 88 ? -2.528 -16.374 11.255 1.00 96.62 88 ALA A C 1
ATOM 710 O O . ALA A 1 88 ? -3.566 -17.021 11.136 1.00 96.62 88 ALA A O 1
ATOM 711 N N . GLY A 1 89 ? -1.431 -16.664 10.542 1.00 97.81 89 GLY A N 1
ATOM 712 C CA . GLY A 1 89 ? -1.328 -17.796 9.617 1.00 97.81 89 GLY A CA 1
ATOM 713 C C . GLY A 1 89 ? -1.752 -17.497 8.177 1.00 97.81 89 GLY A C 1
ATOM 714 O O . GLY A 1 89 ? -1.876 -18.421 7.377 1.00 97.81 89 GLY A O 1
ATOM 715 N N . TRP A 1 90 ? -1.963 -16.230 7.811 1.00 97.94 90 TRP A N 1
ATOM 716 C CA . TRP A 1 90 ? -2.266 -15.865 6.427 1.00 97.94 90 TRP A CA 1
ATOM 717 C C . TRP A 1 90 ? -1.038 -16.031 5.520 1.00 97.94 90 TRP A C 1
ATOM 719 O O . TRP A 1 90 ? -0.007 -15.388 5.746 1.00 97.94 90 TRP A O 1
ATOM 729 N N . ASN A 1 91 ? -1.171 -16.835 4.456 1.00 98.06 91 ASN A N 1
ATOM 730 C CA . ASN A 1 91 ? -0.193 -16.916 3.367 1.00 98.06 91 ASN A CA 1
ATOM 731 C C . ASN A 1 91 ? -0.613 -15.993 2.199 1.00 98.06 91 ASN A C 1
ATOM 733 O O . ASN A 1 91 ? -1.496 -16.371 1.423 1.00 98.06 91 ASN A O 1
ATOM 737 N N . PRO A 1 92 ? 0.044 -14.832 2.007 1.00 97.69 92 PRO A N 1
ATOM 738 C CA . PRO A 1 92 ? -0.328 -13.867 0.974 1.00 97.69 92 PRO A CA 1
ATOM 739 C C . PRO A 1 92 ? 0.266 -14.167 -0.410 1.00 97.69 92 PRO A C 1
ATOM 741 O O . PRO A 1 92 ? -0.082 -13.479 -1.368 1.00 97.69 92 PRO A O 1
ATOM 744 N N . VAL A 1 93 ? 1.199 -15.120 -0.522 1.00 98.25 93 VAL A N 1
ATOM 745 C CA . VAL A 1 93 ? 1.997 -15.327 -1.739 1.00 98.25 93 VAL A CA 1
ATOM 746 C C . VAL A 1 93 ? 1.263 -16.233 -2.708 1.00 98.25 93 VAL A C 1
ATOM 748 O O . VAL A 1 93 ? 0.929 -17.352 -2.345 1.00 98.25 93 VAL A O 1
ATOM 751 N N . VAL A 1 94 ? 1.027 -15.753 -3.923 1.00 98.12 94 VAL A N 1
ATOM 752 C CA . VAL A 1 94 ? 0.598 -16.562 -5.063 1.00 98.12 94 VAL A CA 1
ATOM 753 C C . VAL A 1 94 ? 1.813 -17.356 -5.548 1.00 98.12 94 VAL A C 1
ATOM 755 O O . VAL A 1 94 ? 2.743 -16.788 -6.112 1.00 98.12 94 VAL A O 1
ATOM 758 N N . GLU A 1 95 ? 1.817 -18.648 -5.264 1.00 96.62 95 GLU A N 1
ATOM 759 C CA . GLU A 1 95 ? 2.762 -19.671 -5.705 1.00 96.62 95 GLU A CA 1
ATOM 760 C C . GLU A 1 95 ? 2.327 -20.301 -7.034 1.00 96.62 95 GLU A C 1
ATOM 762 O O . GLU A 1 95 ? 3.169 -20.714 -7.836 1.00 96.62 95 GLU A O 1
ATOM 767 N N . ARG A 1 96 ? 1.010 -20.377 -7.275 1.00 96.06 96 ARG A N 1
ATOM 768 C CA . ARG A 1 96 ? 0.430 -20.893 -8.520 1.00 96.06 96 ARG A CA 1
ATOM 769 C C . ARG A 1 96 ? -0.612 -19.941 -9.097 1.00 96.06 96 ARG A C 1
ATOM 771 O O . ARG A 1 96 ? -1.365 -19.303 -8.376 1.00 96.06 96 ARG A O 1
ATOM 778 N N . LEU A 1 97 ? -0.700 -19.856 -10.422 1.00 92.44 97 LEU A N 1
ATOM 779 C CA . LEU A 1 97 ? -1.607 -18.912 -11.089 1.00 92.44 97 LEU A CA 1
ATOM 780 C C . LEU A 1 97 ? -3.095 -19.147 -10.773 1.00 92.44 97 LEU A C 1
ATOM 782 O O . LEU A 1 97 ? -3.864 -18.187 -10.759 1.00 92.44 97 LEU A O 1
ATOM 786 N N . ASP A 1 98 ? -3.499 -20.391 -10.510 1.00 94.94 98 ASP A N 1
ATOM 787 C CA . ASP A 1 98 ? -4.881 -20.776 -10.202 1.00 94.94 98 ASP A CA 1
ATOM 788 C C . ASP A 1 98 ? -5.377 -20.226 -8.855 1.00 94.94 98 ASP A C 1
ATOM 790 O O . ASP A 1 98 ? -6.564 -19.941 -8.715 1.00 94.94 98 ASP A O 1
ATOM 794 N N . GLU A 1 99 ? -4.486 -19.986 -7.890 1.00 96.19 99 GLU A N 1
ATOM 795 C CA . GLU A 1 99 ? -4.865 -19.472 -6.563 1.00 96.19 99 GLU A CA 1
ATOM 796 C C . GLU A 1 99 ? -4.881 -17.932 -6.485 1.00 96.19 99 GLU A C 1
ATOM 798 O O . GLU A 1 99 ? -5.245 -17.346 -5.462 1.00 96.19 99 GLU A O 1
ATOM 803 N N . ALA A 1 100 ? -4.497 -17.244 -7.569 1.00 96.75 100 ALA A N 1
ATOM 804 C CA . ALA A 1 100 ? -4.361 -15.789 -7.587 1.00 96.75 100 ALA A CA 1
ATOM 805 C C . ALA A 1 100 ? -5.670 -15.064 -7.235 1.00 96.75 100 ALA A C 1
ATOM 807 O O . ALA A 1 100 ? -5.641 -14.059 -6.521 1.00 96.75 100 ALA A O 1
ATOM 808 N N . VAL A 1 101 ? -6.804 -15.578 -7.723 1.00 96.94 101 VAL A N 1
ATOM 809 C CA . VAL A 1 101 ? -8.139 -15.016 -7.466 1.00 96.94 101 VAL A CA 1
ATOM 810 C C . VAL A 1 101 ? -8.556 -15.248 -6.016 1.00 96.94 101 VAL A C 1
ATOM 812 O O . VAL A 1 101 ? -9.026 -14.317 -5.366 1.00 96.94 101 VAL A O 1
ATOM 815 N N . GLU A 1 102 ? -8.335 -16.451 -5.487 1.00 97.62 102 GLU A N 1
ATOM 816 C CA . GLU A 1 102 ? -8.661 -16.797 -4.100 1.00 97.62 102 GLU A CA 1
ATOM 817 C C . GLU A 1 102 ? -7.879 -15.918 -3.113 1.00 97.62 102 GLU A C 1
ATOM 819 O O . GLU A 1 102 ? -8.461 -15.301 -2.216 1.00 97.62 102 GLU A O 1
ATOM 824 N N . LYS A 1 103 ? -6.563 -15.769 -3.317 1.00 98.12 103 LYS A N 1
ATOM 825 C CA . LYS A 1 103 ? -5.727 -14.910 -2.466 1.00 98.12 103 LYS A CA 1
ATOM 826 C C . LYS A 1 103 ? -6.107 -13.439 -2.571 1.00 98.12 103 LYS A C 1
ATOM 828 O O . LYS A 1 103 ? -6.090 -12.740 -1.559 1.00 98.12 103 LYS A O 1
ATOM 833 N N . LEU A 1 104 ? -6.492 -12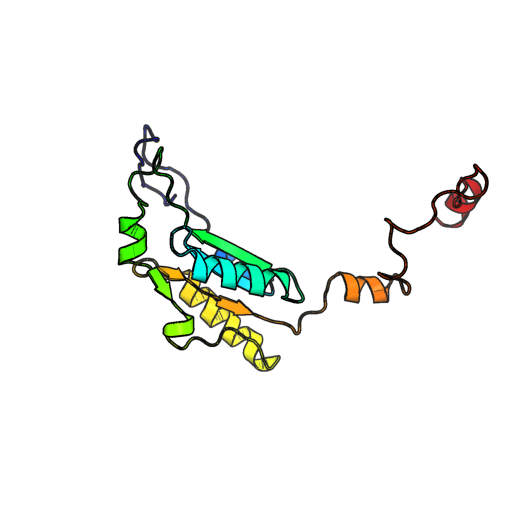.971 -3.759 1.00 98.25 104 LEU A N 1
ATOM 834 C CA . LEU A 1 104 ? -6.989 -11.609 -3.945 1.00 98.25 104 LEU A CA 1
ATOM 835 C C . LEU A 1 104 ? -8.304 -11.384 -3.183 1.00 98.25 104 LEU A C 1
ATOM 837 O O . LEU A 1 104 ? -8.451 -10.373 -2.500 1.00 98.25 104 LEU A O 1
ATOM 841 N N . GLN A 1 105 ? -9.241 -12.333 -3.240 1.00 98.19 105 GLN A N 1
ATOM 842 C CA . GLN A 1 105 ? -10.496 -12.265 -2.486 1.00 98.19 105 GLN A CA 1
ATOM 843 C C . GLN A 1 105 ? -10.253 -12.268 -0.973 1.00 98.19 105 GLN A C 1
ATOM 845 O O . GLN A 1 105 ? -10.835 -11.449 -0.259 1.00 98.19 105 GLN A O 1
ATOM 850 N N . GLY A 1 106 ? -9.357 -13.131 -0.485 1.00 98.12 106 GLY A N 1
ATOM 851 C CA . GLY A 1 106 ? -8.937 -13.143 0.917 1.00 98.12 106 GLY A CA 1
ATOM 852 C C . GLY A 1 106 ? -8.316 -11.811 1.346 1.00 98.12 106 GLY A C 1
ATOM 853 O O . GLY A 1 106 ? -8.721 -11.236 2.355 1.00 98.12 106 GLY A O 1
ATOM 854 N N . ALA A 1 107 ? -7.410 -11.260 0.536 1.00 98.50 107 ALA A N 1
ATOM 855 C CA . ALA A 1 107 ? -6.802 -9.951 0.764 1.00 98.50 107 ALA A CA 1
ATOM 856 C C . ALA A 1 107 ? -7.844 -8.818 0.823 1.00 98.50 107 ALA A C 1
ATOM 858 O O . ALA A 1 107 ? -7.787 -7.977 1.723 1.00 98.50 107 ALA A O 1
ATOM 859 N N . ILE A 1 108 ? -8.825 -8.813 -0.088 1.00 98.31 108 ILE A N 1
ATOM 860 C CA . ILE A 1 108 ? -9.930 -7.843 -0.073 1.00 98.31 108 ILE A CA 1
ATOM 861 C C . ILE A 1 108 ? -10.754 -8.009 1.205 1.00 98.31 108 ILE A C 1
ATOM 863 O O . ILE A 1 108 ? -11.028 -7.012 1.867 1.00 98.31 108 ILE A O 1
ATOM 867 N N . LYS A 1 109 ? -11.089 -9.240 1.606 1.00 98.12 109 LYS A N 1
ATOM 868 C CA . LYS A 1 109 ? -11.828 -9.501 2.848 1.00 98.12 109 LYS A CA 1
ATOM 869 C C . LYS A 1 109 ? -11.102 -8.931 4.070 1.00 98.12 109 LYS A C 1
ATOM 871 O O . LYS A 1 109 ? -11.716 -8.181 4.821 1.00 98.12 109 LYS A O 1
ATOM 876 N N . PHE A 1 110 ? -9.804 -9.208 4.228 1.00 98.19 110 PHE A N 1
ATOM 877 C CA . PHE A 1 110 ? -9.005 -8.623 5.312 1.00 98.19 110 PHE A CA 1
ATOM 878 C C . PHE A 1 110 ? -8.983 -7.095 5.240 1.00 98.19 110 PHE A C 1
ATOM 880 O O . PHE A 1 110 ? -9.047 -6.417 6.260 1.00 98.19 110 PHE A O 1
ATOM 887 N N . SER A 1 111 ? -8.917 -6.517 4.037 1.00 97.69 111 SER A N 1
ATOM 888 C CA . SER A 1 111 ? -8.873 -5.060 3.885 1.00 97.69 111 SER A CA 1
ATOM 889 C C . SER A 1 111 ? -10.113 -4.348 4.436 1.00 97.69 111 SER A C 1
ATOM 891 O O . SER A 1 111 ? -10.007 -3.171 4.781 1.00 97.69 111 SER A O 1
ATOM 893 N N . LEU A 1 112 ? -11.252 -5.045 4.515 1.00 96.88 112 LEU A N 1
ATOM 894 C CA . LEU A 1 112 ? -12.544 -4.532 4.977 1.00 96.88 112 LEU A CA 1
ATOM 895 C C . LEU A 1 112 ? -12.755 -4.678 6.494 1.00 96.88 112 LEU A C 1
ATOM 897 O O . LEU A 1 112 ? -13.789 -4.253 6.997 1.00 96.88 112 LEU A O 1
ATOM 901 N N . GLU A 1 113 ? -11.812 -5.271 7.233 1.00 95.50 113 GLU A N 1
ATOM 902 C CA . GLU A 1 113 ? -11.909 -5.361 8.694 1.00 95.50 113 GLU A CA 1
ATOM 903 C C . GLU A 1 113 ? -11.763 -3.975 9.351 1.00 95.50 113 GLU A C 1
ATOM 905 O O . GLU A 1 113 ? -10.768 -3.274 9.140 1.00 95.50 113 GLU A O 1
ATOM 910 N N . GLU A 1 114 ? -12.749 -3.587 10.170 1.00 86.12 114 GLU A N 1
ATOM 911 C CA . GLU A 1 114 ? -12.768 -2.289 10.866 1.00 86.12 114 GLU A CA 1
ATOM 912 C C . GLU A 1 114 ? -12.496 -2.398 12.375 1.00 86.12 114 GLU A C 1
ATOM 914 O O . GLU A 1 114 ? -11.788 -1.560 12.938 1.00 86.12 114 GLU A O 1
ATOM 919 N N . GLU A 1 115 ? -13.036 -3.426 13.044 1.00 90.31 115 GLU A N 1
ATOM 920 C CA . GLU A 1 115 ? -12.893 -3.601 14.499 1.00 90.31 115 GLU A CA 1
ATOM 921 C C . GLU A 1 115 ? -11.458 -3.956 14.897 1.00 90.31 115 GLU A C 1
ATOM 923 O O . GLU A 1 115 ? -10.881 -3.378 15.824 1.00 90.31 115 GLU A O 1
ATOM 928 N N . ARG A 1 116 ? -10.875 -4.903 14.160 1.00 95.06 116 ARG A N 1
ATOM 929 C CA . ARG A 1 116 ? -9.464 -5.267 14.231 1.00 95.06 116 ARG A CA 1
ATOM 930 C C . ARG A 1 116 ? -8.811 -4.810 12.943 1.00 95.06 116 ARG A C 1
ATOM 932 O O . ARG A 1 116 ? -9.360 -5.001 11.869 1.00 95.06 116 ARG A O 1
ATOM 939 N N . ILE A 1 117 ? -7.644 -4.190 13.052 1.00 97.75 117 ILE A N 1
ATOM 940 C CA . ILE A 1 117 ? -6.982 -3.560 11.913 1.00 97.75 117 ILE A CA 1
ATOM 941 C C . ILE A 1 117 ? -5.830 -4.465 11.467 1.00 97.75 117 ILE A C 1
ATOM 943 O O . ILE A 1 117 ? -4.787 -4.482 12.126 1.00 97.75 117 ILE A O 1
ATOM 947 N N . PRO A 1 118 ? -5.975 -5.225 10.373 1.00 98.25 118 PRO A N 1
ATOM 948 C CA . PRO A 1 118 ? -4.912 -6.105 9.927 1.00 98.25 118 PRO A CA 1
ATOM 949 C C . PRO A 1 118 ? -3.707 -5.296 9.455 1.00 98.25 118 PRO A C 1
ATOM 951 O O . PRO A 1 118 ? -3.838 -4.342 8.686 1.00 98.25 118 PRO A O 1
ATOM 954 N N . ILE A 1 119 ? -2.529 -5.691 9.919 1.00 98.69 119 ILE A N 1
ATOM 955 C CA . ILE A 1 119 ? -1.224 -5.248 9.437 1.00 98.69 119 ILE A CA 1
ATOM 956 C C . ILE A 1 119 ? -0.448 -6.459 8.916 1.00 98.69 119 ILE A C 1
ATOM 958 O O . ILE A 1 119 ? -0.755 -7.605 9.243 1.00 98.69 119 ILE A O 1
ATOM 962 N N . GLY A 1 120 ? 0.562 -6.198 8.098 1.00 98.69 120 GLY A N 1
ATOM 963 C CA . GLY A 1 120 ? 1.316 -7.220 7.388 1.00 98.69 120 GLY A CA 1
ATOM 964 C C . GLY A 1 120 ? 1.028 -7.179 5.893 1.00 98.69 120 GLY A C 1
ATOM 965 O O . GLY A 1 120 ? 0.520 -6.192 5.355 1.00 98.69 120 GLY A O 1
ATOM 966 N N . ILE A 1 121 ? 1.392 -8.251 5.208 1.00 98.88 121 ILE A N 1
ATOM 967 C CA . ILE A 1 121 ? 1.227 -8.404 3.767 1.00 98.88 121 ILE A CA 1
ATOM 968 C C . ILE A 1 121 ? -0.126 -9.054 3.492 1.00 98.88 121 ILE A C 1
ATOM 970 O O . ILE A 1 121 ? -0.436 -10.112 4.040 1.00 98.88 121 ILE A O 1
ATOM 974 N N . PHE A 1 122 ? -0.912 -8.421 2.628 1.00 98.81 122 PHE A N 1
ATOM 975 C CA . PHE A 1 122 ? -2.232 -8.887 2.215 1.00 98.81 122 PHE A CA 1
ATOM 976 C C . PHE A 1 122 ? -2.116 -9.786 0.990 1.00 98.81 122 PHE A C 1
ATOM 978 O O . PHE A 1 122 ? -2.753 -10.833 0.940 1.00 98.81 122 PHE A O 1
ATOM 985 N N . TYR A 1 123 ? -1.283 -9.397 0.024 1.00 98.81 123 TYR A N 1
ATOM 986 C CA . TYR A 1 123 ? -1.198 -10.056 -1.274 1.00 98.81 123 TYR A CA 1
ATOM 987 C C . TYR A 1 123 ? 0.193 -9.893 -1.886 1.00 98.81 123 TYR A C 1
ATOM 989 O O . TYR A 1 123 ? 0.760 -8.800 -1.828 1.00 98.81 123 TYR A O 1
ATOM 997 N N . VAL A 1 124 ? 0.721 -10.962 -2.485 1.00 98.69 124 VAL A N 1
ATOM 998 C CA . VAL A 1 124 ? 1.936 -10.954 -3.312 1.00 98.69 124 VAL A CA 1
ATOM 999 C C . VAL A 1 124 ? 1.714 -11.848 -4.523 1.00 98.69 124 VAL A C 1
ATOM 1001 O O . VAL A 1 124 ? 1.485 -13.040 -4.362 1.00 98.69 124 VAL A O 1
ATOM 1004 N N . ASN A 1 125 ? 1.834 -11.308 -5.729 1.00 98.12 125 ASN A N 1
ATOM 1005 C CA . ASN A 1 125 ? 1.768 -12.065 -6.972 1.00 98.12 125 ASN A CA 1
ATOM 1006 C C . ASN A 1 125 ? 2.995 -11.773 -7.848 1.00 98.12 125 ASN A C 1
ATOM 1008 O O . ASN A 1 125 ? 3.029 -10.742 -8.522 1.00 98.12 125 ASN A O 1
ATOM 1012 N N . PRO A 1 126 ? 4.001 -12.663 -7.854 1.00 95.50 126 PRO A N 1
ATOM 1013 C CA . PRO A 1 126 ? 5.221 -12.482 -8.637 1.00 95.50 126 PRO A CA 1
ATOM 1014 C C . PRO A 1 126 ? 5.072 -12.905 -10.108 1.00 95.50 126 PRO A C 1
ATOM 1016 O O . PRO A 1 126 ? 6.022 -12.771 -10.875 1.00 95.50 126 PRO A O 1
ATOM 1019 N N . HIS A 1 127 ? 3.920 -13.451 -10.514 1.00 95.31 127 HIS A N 1
ATOM 1020 C CA . HIS A 1 127 ? 3.734 -14.024 -11.851 1.00 95.31 127 HIS A CA 1
ATOM 1021 C C . HIS A 1 127 ? 3.245 -13.015 -12.896 1.00 95.31 127 HIS A C 1
ATOM 1023 O O . HIS A 1 127 ? 3.203 -13.329 -14.087 1.00 95.31 127 HIS A O 1
ATOM 1029 N N . VAL A 1 128 ? 2.850 -11.812 -12.473 1.00 95.50 128 VAL A N 1
ATOM 1030 C CA . VAL A 1 128 ? 2.412 -10.760 -13.393 1.00 95.50 128 VAL A CA 1
ATOM 1031 C C . VAL A 1 128 ? 3.641 -10.160 -14.085 1.00 95.50 128 VAL A C 1
ATOM 1033 O O . VAL A 1 128 ? 4.561 -9.713 -13.399 1.00 95.50 128 VAL A O 1
ATOM 1036 N N . PRO A 1 129 ? 3.680 -10.114 -15.431 1.00 95.25 129 PRO A N 1
ATOM 1037 C CA . PRO A 1 129 ? 4.835 -9.598 -16.153 1.00 95.25 129 PRO A CA 1
ATOM 1038 C C . PRO A 1 129 ? 5.043 -8.110 -15.874 1.00 95.25 129 PRO A C 1
ATOM 1040 O O . PRO A 1 129 ? 4.102 -7.307 -15.929 1.00 95.25 129 PRO A O 1
ATOM 1043 N N . LEU A 1 130 ? 6.299 -7.732 -15.646 1.00 95.69 130 LEU A N 1
ATOM 1044 C CA . LEU A 1 130 ? 6.677 -6.348 -15.373 1.00 95.69 130 LEU A CA 1
ATOM 1045 C C . LEU A 1 130 ? 6.362 -5.438 -16.565 1.00 95.69 130 LEU A C 1
ATOM 1047 O O . LEU A 1 130 ? 6.232 -5.883 -17.711 1.00 95.69 130 LEU A O 1
ATOM 1051 N N . PHE A 1 131 ? 6.255 -4.132 -16.320 1.00 95.19 131 PHE A N 1
ATOM 1052 C CA . PHE A 1 131 ? 6.114 -3.180 -17.422 1.00 95.19 131 PHE A CA 1
ATOM 1053 C C . PHE A 1 131 ? 7.334 -3.234 -18.349 1.00 95.19 131 PHE A C 1
ATOM 1055 O O . PHE A 1 131 ? 7.183 -3.304 -19.561 1.00 95.19 131 PHE A O 1
ATOM 1062 N N . GLU A 1 132 ? 8.526 -3.339 -17.777 1.00 93.00 132 GLU A N 1
ATOM 1063 C CA . GLU A 1 132 ? 9.816 -3.457 -18.449 1.00 93.00 132 GLU A CA 1
ATOM 1064 C C . GLU A 1 132 ? 9.917 -4.721 -19.314 1.00 93.00 132 GLU A C 1
ATOM 1066 O O . GLU A 1 132 ? 10.479 -4.701 -20.409 1.00 93.00 132 GLU A O 1
ATOM 1071 N N . GLU A 1 133 ? 9.340 -5.829 -18.848 1.00 94.38 133 GLU A N 1
ATOM 1072 C CA . GLU A 1 133 ? 9.298 -7.093 -19.590 1.00 94.38 133 GLU A CA 1
ATOM 1073 C C . GLU A 1 133 ? 8.322 -7.031 -20.759 1.00 94.38 133 GLU A C 1
ATOM 1075 O O . GLU A 1 133 ? 8.594 -7.575 -21.830 1.00 94.38 133 GLU A O 1
ATOM 1080 N N . ARG A 1 134 ? 7.193 -6.338 -20.574 1.00 95.12 134 ARG A N 1
ATOM 1081 C CA . ARG A 1 134 ? 6.255 -6.045 -21.661 1.00 95.12 134 ARG A CA 1
ATOM 1082 C C . ARG A 1 134 ? 6.875 -5.080 -22.667 1.00 95.12 134 ARG A C 1
ATOM 1084 O O . ARG A 1 134 ? 6.761 -5.322 -23.864 1.00 95.12 134 ARG A O 1
ATOM 1091 N N . LEU A 1 135 ? 7.592 -4.059 -22.197 1.00 94.94 135 LEU A N 1
ATOM 1092 C CA . LEU A 1 135 ? 8.275 -3.086 -23.042 1.00 94.94 135 LEU A CA 1
ATOM 1093 C C . LEU A 1 135 ? 9.342 -3.755 -23.909 1.00 94.94 135 LEU A C 1
ATOM 1095 O O . LEU A 1 135 ? 9.419 -3.450 -25.094 1.00 94.94 135 LEU A O 1
ATOM 1099 N N . ARG A 1 136 ? 10.076 -4.744 -23.380 1.00 94.44 136 ARG A N 1
ATOM 1100 C CA . ARG A 1 136 ? 11.058 -5.531 -24.148 1.00 94.44 136 ARG A CA 1
ATOM 1101 C C . ARG A 1 136 ? 10.467 -6.241 -25.373 1.00 94.44 136 ARG A C 1
ATOM 1103 O O . ARG A 1 136 ? 11.184 -6.494 -26.337 1.00 94.44 136 ARG A O 1
ATOM 1110 N N . LYS A 1 137 ? 9.165 -6.553 -25.370 1.00 94.00 137 LYS A N 1
ATOM 1111 C CA . LYS A 1 137 ? 8.493 -7.164 -26.533 1.00 94.00 137 LYS A CA 1
ATOM 1112 C C . LYS A 1 137 ? 8.404 -6.208 -27.726 1.00 94.00 137 LYS A C 1
ATOM 1114 O O . LYS A 1 137 ? 8.335 -6.674 -28.857 1.00 94.00 137 LYS A O 1
ATOM 1119 N N . VAL A 1 138 ? 8.415 -4.899 -27.466 1.00 93.88 138 VAL A N 1
ATOM 1120 C CA . VAL A 1 138 ? 8.375 -3.835 -28.481 1.00 93.88 138 VAL A CA 1
ATOM 1121 C C . VAL A 1 138 ? 9.777 -3.255 -28.696 1.00 93.88 138 VAL A C 1
ATOM 1123 O O . VAL A 1 138 ? 10.260 -3.184 -29.821 1.00 93.88 138 VAL A O 1
ATOM 1126 N N . LEU A 1 139 ? 10.467 -2.911 -27.608 1.00 93.12 139 LEU A N 1
ATOM 1127 C CA . LEU A 1 139 ? 11.823 -2.370 -27.584 1.00 93.12 139 LEU A CA 1
ATOM 1128 C C . LEU A 1 139 ? 12.810 -3.461 -27.156 1.00 93.12 139 LEU A C 1
ATOM 1130 O O . LEU A 1 139 ? 13.129 -3.590 -25.975 1.00 93.12 139 LEU A O 1
ATOM 1134 N N . LYS A 1 140 ? 13.303 -4.251 -28.118 1.00 91.75 140 LYS A N 1
ATOM 1135 C CA . LYS A 1 140 ? 14.137 -5.447 -27.864 1.00 91.75 140 LYS A CA 1
ATOM 1136 C C . LYS A 1 140 ? 15.348 -5.190 -26.958 1.00 91.75 140 LYS A C 1
ATOM 1138 O O . LYS A 1 140 ? 15.718 -6.057 -26.173 1.00 91.75 140 LYS A O 1
ATOM 1143 N N . GLU A 1 141 ? 15.929 -3.996 -27.045 1.00 91.62 141 GLU A N 1
ATOM 1144 C CA . GLU A 1 141 ? 17.114 -3.601 -26.279 1.00 91.62 141 GLU A CA 1
ATOM 1145 C C . GLU A 1 141 ? 16.806 -3.121 -24.852 1.00 91.62 141 GLU A C 1
ATOM 1147 O O . GLU A 1 141 ? 17.723 -2.928 -24.056 1.00 91.62 141 GLU A O 1
ATOM 1152 N N . TYR A 1 142 ? 15.538 -2.945 -24.476 1.00 93.00 142 TYR A N 1
ATOM 1153 C CA . TYR A 1 142 ? 15.174 -2.470 -23.144 1.00 93.00 142 TYR A CA 1
ATOM 1154 C C . TYR A 1 142 ? 15.329 -3.577 -22.073 1.00 93.00 142 TYR A C 1
ATOM 1156 O O . TYR A 1 142 ? 14.933 -4.731 -22.293 1.00 93.00 142 TYR A O 1
ATOM 1164 N N . PRO A 1 143 ? 15.872 -3.284 -20.870 1.00 92.06 143 PRO A N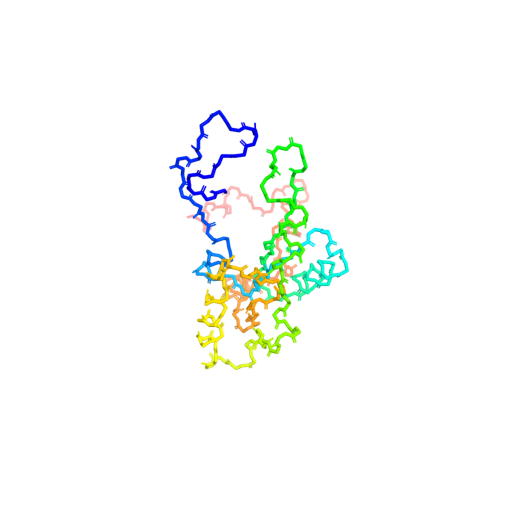 1
ATOM 1165 C CA . PRO A 1 143 ? 16.345 -1.988 -20.370 1.00 92.06 143 PRO A CA 1
ATOM 1166 C C . PRO A 1 143 ? 17.842 -1.723 -20.606 1.00 92.06 143 PRO A C 1
ATOM 1168 O O . PRO A 1 143 ? 18.348 -0.717 -20.108 1.00 92.06 143 PRO A O 1
ATOM 1171 N N . ARG A 1 144 ? 18.560 -2.615 -21.315 1.00 92.50 144 ARG A N 1
ATOM 1172 C CA . ARG A 1 144 ? 20.005 -2.479 -21.594 1.00 92.50 144 ARG A CA 1
ATOM 1173 C C . ARG A 1 144 ? 20.296 -1.130 -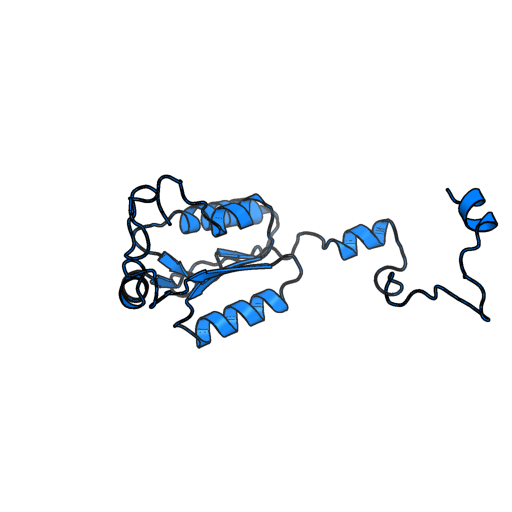22.245 1.00 92.50 144 ARG A C 1
ATOM 1175 O O . ARG A 1 144 ? 21.189 -0.421 -21.791 1.00 92.50 144 ARG A O 1
ATOM 1182 N N . VAL A 1 145 ? 19.503 -0.778 -23.254 1.00 91.50 145 VAL A N 1
ATOM 1183 C CA . VAL A 1 145 ? 19.413 0.570 -23.814 1.00 91.50 145 VAL A CA 1
ATOM 1184 C C . VAL A 1 145 ? 18.057 1.147 -23.416 1.00 91.50 145 VAL A C 1
ATOM 1186 O O . VAL A 1 145 ? 17.008 0.560 -23.683 1.00 91.50 145 VAL A O 1
ATOM 1189 N N . ASN A 1 146 ? 18.081 2.273 -22.718 1.00 94.00 146 ASN A N 1
ATOM 1190 C CA . ASN A 1 146 ? 16.922 2.992 -22.210 1.00 94.00 146 ASN A CA 1
ATOM 1191 C C . ASN A 1 146 ? 17.123 4.506 -22.416 1.00 94.00 146 ASN A C 1
ATOM 1193 O O . ASN A 1 146 ? 18.241 4.936 -22.709 1.00 94.00 146 ASN A O 1
ATOM 1197 N N . PRO A 1 147 ? 16.081 5.341 -22.260 1.00 92.75 147 PRO A N 1
ATOM 1198 C CA . PRO A 1 147 ? 16.199 6.774 -22.534 1.00 92.75 147 PRO A CA 1
ATOM 1199 C C . PRO A 1 147 ? 17.308 7.491 -21.750 1.00 92.75 147 PRO A C 1
ATOM 1201 O O . PRO A 1 147 ? 17.870 8.453 -22.254 1.00 92.75 147 PRO A O 1
ATOM 1204 N N . ALA A 1 148 ? 17.659 7.017 -20.549 1.00 94.75 148 ALA A N 1
ATOM 1205 C CA . ALA A 1 148 ? 18.674 7.656 -19.714 1.00 94.75 148 ALA A CA 1
ATOM 1206 C C . ALA A 1 148 ? 20.116 7.348 -20.153 1.00 94.75 148 ALA A C 1
ATOM 1208 O O . ALA A 1 148 ? 21.012 8.134 -19.864 1.00 94.75 148 ALA A O 1
ATOM 1209 N N . ASN A 1 149 ? 20.356 6.217 -20.826 1.00 94.00 149 ASN A N 1
ATOM 1210 C CA . ASN A 1 149 ? 21.692 5.823 -21.293 1.00 94.00 149 ASN A CA 1
ATOM 1211 C C . ASN A 1 149 ? 21.831 5.792 -22.825 1.00 94.00 149 ASN A C 1
ATOM 1213 O O . ASN A 1 149 ? 22.882 5.405 -23.337 1.00 94.00 149 ASN A O 1
ATOM 1217 N N . SER A 1 150 ? 20.788 6.193 -23.551 1.00 92.06 150 SER A N 1
ATOM 1218 C CA . SER A 1 150 ? 20.831 6.316 -25.006 1.00 92.06 150 SER A CA 1
ATOM 1219 C C . SER A 1 150 ? 21.604 7.580 -25.394 1.00 92.06 150 SER A C 1
ATOM 1221 O O . SER A 1 150 ? 21.303 8.652 -24.867 1.00 92.06 150 SER A O 1
ATOM 1223 N N . PRO A 1 151 ? 22.587 7.500 -26.307 1.00 90.75 151 PRO A N 1
ATOM 1224 C CA . PRO A 1 151 ? 23.271 8.689 -26.793 1.00 90.75 151 PRO A CA 1
ATOM 1225 C C . PRO A 1 151 ? 22.295 9.548 -27.603 1.00 90.75 151 PRO A C 1
ATOM 1227 O O . PRO A 1 151 ? 21.700 9.075 -28.568 1.00 90.75 151 PRO A O 1
ATOM 1230 N N . ILE A 1 152 ? 22.148 10.814 -27.214 1.00 91.88 152 ILE A N 1
ATOM 1231 C CA . ILE A 1 152 ? 21.320 11.798 -27.932 1.00 91.88 152 ILE A CA 1
ATOM 1232 C C . ILE A 1 152 ? 22.136 12.650 -28.910 1.00 91.88 152 ILE A C 1
ATOM 1234 O O . ILE A 1 152 ? 21.577 13.274 -29.806 1.00 91.88 152 ILE A O 1
ATOM 1238 N N . GLU A 1 153 ? 23.462 12.631 -28.775 1.00 92.88 153 GLU A N 1
ATOM 1239 C CA . GLU A 1 153 ? 24.391 13.420 -29.574 1.00 92.88 153 GLU A CA 1
ATOM 1240 C C . GLU A 1 153 ? 25.659 12.616 -29.898 1.00 92.88 153 GLU A C 1
ATOM 1242 O O . GLU A 1 153 ? 26.115 11.788 -29.102 1.00 92.88 153 GLU A O 1
ATOM 1247 N N . ARG A 1 154 ? 26.245 12.870 -31.070 1.00 92.12 154 ARG A N 1
ATOM 1248 C CA . ARG A 1 154 ? 27.569 12.396 -31.471 1.00 92.12 154 ARG A CA 1
ATOM 1249 C C . ARG A 1 154 ? 28.290 13.507 -32.233 1.00 92.12 154 ARG A C 1
ATOM 1251 O O . ARG A 1 154 ? 27.772 14.003 -33.225 1.00 92.12 154 ARG A O 1
ATOM 1258 N N . ASN A 1 155 ? 29.505 13.857 -31.805 1.00 92.25 155 ASN A N 1
ATOM 1259 C CA . ASN A 1 155 ? 30.324 14.912 -32.420 1.00 92.25 155 ASN A CA 1
ATOM 1260 C C . ASN A 1 155 ? 29.613 16.285 -32.511 1.00 92.25 155 ASN A C 1
ATOM 1262 O O . ASN A 1 155 ? 29.649 16.905 -33.573 1.00 92.25 155 ASN A O 1
ATOM 1266 N N . ASN A 1 156 ? 28.968 16.767 -31.439 1.00 91.31 156 ASN A N 1
ATOM 1267 C CA . ASN A 1 156 ? 28.214 18.036 -31.429 1.00 91.31 156 ASN A CA 1
ATOM 1268 C C . ASN A 1 156 ? 27.012 18.079 -32.390 1.00 91.31 156 ASN A C 1
ATOM 1270 O O . ASN A 1 156 ? 26.526 19.160 -32.719 1.00 91.31 156 ASN A O 1
ATOM 1274 N N . ALA A 1 157 ? 26.519 16.919 -32.833 1.00 91.75 157 ALA A N 1
ATOM 1275 C CA . ALA A 1 157 ? 25.337 16.794 -33.679 1.00 91.75 157 ALA A CA 1
ATOM 1276 C C . ALA A 1 157 ? 24.340 15.781 -33.089 1.00 91.75 157 ALA A C 1
ATOM 1278 O O . ALA A 1 157 ? 24.764 14.754 -32.548 1.00 91.75 157 ALA A O 1
ATOM 1279 N N . PRO A 1 158 ? 23.021 16.029 -33.186 1.00 92.19 158 PRO A N 1
ATOM 1280 C CA . PRO A 1 158 ? 22.018 15.104 -32.672 1.00 92.19 158 PRO A CA 1
ATOM 1281 C C . PRO A 1 158 ? 22.093 13.760 -33.406 1.00 92.19 158 PRO A C 1
ATOM 1283 O O . PRO A 1 158 ? 22.263 13.714 -34.623 1.00 92.19 158 PRO A O 1
ATOM 1286 N N . VAL A 1 159 ? 21.941 12.654 -32.668 1.00 90.88 159 VAL A N 1
ATOM 1287 C CA . VAL A 1 159 ? 21.888 11.306 -33.273 1.00 90.88 159 VAL A CA 1
ATOM 1288 C C . VAL A 1 159 ? 20.633 11.133 -34.140 1.00 90.88 159 VAL A C 1
ATOM 1290 O O . VAL A 1 159 ? 20.657 10.377 -35.107 1.00 90.88 159 VAL A O 1
ATOM 1293 N N . LEU A 1 160 ? 19.559 11.857 -33.817 1.00 89.19 160 LEU A N 1
ATOM 1294 C CA . LEU A 1 160 ? 18.320 11.919 -34.585 1.00 89.19 160 LEU A CA 1
ATOM 1295 C C . LEU A 1 160 ? 18.188 13.324 -35.194 1.00 89.19 160 LEU A C 1
ATOM 1297 O O . LEU A 1 160 ? 17.823 14.266 -34.490 1.00 89.19 160 LEU A O 1
ATOM 1301 N N . SER A 1 161 ? 18.545 13.486 -36.471 1.00 88.12 161 SER A N 1
ATOM 1302 C CA . SER A 1 161 ? 18.343 14.749 -37.196 1.00 88.12 161 SER A CA 1
ATOM 1303 C C . SER A 1 161 ? 16.874 14.936 -37.588 1.00 88.12 161 SER A C 1
ATOM 1305 O O . SER A 1 161 ? 16.103 13.976 -37.575 1.00 88.12 161 SER A O 1
ATOM 1307 N N . SER A 1 162 ? 16.487 16.160 -37.964 1.00 87.69 162 SER A N 1
ATOM 1308 C CA . SER A 1 162 ? 15.133 16.450 -38.457 1.00 87.69 162 SER A CA 1
ATOM 1309 C C . SER A 1 162 ? 14.767 15.597 -39.673 1.00 87.69 162 SER A C 1
ATOM 1311 O O . SER A 1 162 ? 13.690 15.019 -39.689 1.00 87.69 162 SER A O 1
ATOM 1313 N N . ASP A 1 163 ? 15.694 15.430 -40.622 1.00 88.81 163 ASP A N 1
ATOM 1314 C CA . ASP A 1 163 ? 15.472 14.609 -41.820 1.00 88.81 163 ASP A CA 1
ATOM 1315 C C . ASP A 1 163 ? 15.195 13.139 -41.455 1.00 88.81 163 ASP A C 1
ATOM 1317 O O . ASP A 1 163 ? 14.256 12.528 -41.952 1.00 88.81 163 ASP A O 1
ATOM 1321 N N . ILE A 1 164 ? 15.971 12.579 -40.515 1.00 88.00 164 ILE A N 1
ATOM 1322 C CA . ILE A 1 164 ? 15.771 11.203 -40.032 1.00 88.00 164 ILE A CA 1
ATOM 1323 C C . ILE A 1 164 ? 14.450 11.087 -39.260 1.00 88.00 164 ILE A C 1
ATOM 1325 O O . ILE A 1 164 ? 13.790 10.052 -39.314 1.00 88.00 164 ILE A O 1
ATOM 1329 N N . PHE A 1 165 ? 14.059 12.124 -38.518 1.00 87.94 165 PHE A N 1
ATOM 1330 C CA . PHE A 1 165 ? 12.788 12.141 -37.800 1.00 87.94 165 PHE A CA 1
ATOM 1331 C C . PHE A 1 165 ? 11.597 12.119 -38.769 1.00 87.94 165 PHE A C 1
ATOM 1333 O O . PHE A 1 165 ? 10.695 11.314 -38.565 1.00 87.94 165 PHE A O 1
ATOM 1340 N N . GLU A 1 166 ? 11.624 12.937 -39.827 1.00 91.56 166 GLU A N 1
ATOM 1341 C CA . GLU A 1 166 ? 10.584 12.975 -40.870 1.00 91.56 166 GLU A CA 1
ATOM 1342 C C . GLU A 1 166 ? 10.484 11.668 -41.675 1.00 91.56 166 GLU A C 1
ATOM 1344 O O . GLU A 1 166 ? 9.407 11.312 -42.141 1.00 91.56 166 GLU A O 1
ATOM 1349 N N . GLU A 1 167 ? 11.579 10.921 -41.837 1.00 91.19 167 GLU A N 1
ATOM 1350 C CA . GLU A 1 167 ? 11.537 9.603 -42.490 1.00 91.19 167 GLU A CA 1
ATOM 1351 C C . GLU A 1 167 ? 10.949 8.497 -41.596 1.00 91.19 167 GLU A C 1
ATOM 1353 O O . GLU A 1 167 ? 10.403 7.512 -42.101 1.00 91.19 167 GLU A O 1
ATOM 1358 N N . LEU A 1 168 ? 11.093 8.618 -40.273 1.00 84.69 168 LEU A N 1
ATOM 1359 C CA . LEU A 1 168 ? 10.692 7.586 -39.311 1.00 84.69 168 LEU A CA 1
ATOM 1360 C C . LEU A 1 168 ? 9.262 7.747 -38.776 1.00 84.69 168 LEU A C 1
ATOM 1362 O O . LEU A 1 168 ? 8.695 6.750 -38.316 1.00 84.69 168 LEU A O 1
ATOM 1366 N N . PHE A 1 169 ? 8.710 8.964 -38.790 1.00 82.94 169 PHE A N 1
ATOM 1367 C CA . PHE A 1 169 ? 7.415 9.322 -38.195 1.00 82.94 169 PHE A CA 1
ATOM 1368 C C . PHE A 1 169 ? 6.502 10.026 -39.197 1.00 82.94 169 PHE A C 1
ATOM 1370 O O . PHE A 1 169 ? 5.298 9.676 -39.205 1.00 82.94 169 PHE A O 1
#

Sequence (169 aa):
LPYGVRTKALNYPNIHYNVNPVALALTSGYTFVARGYAFNGEHLKELIKKAIVHRGSAFIDVLQPCVTFNNIYTAEYYRSRIHDLQKAGWNPVVERLDEAVEKLQGAIKFSLEEERIPIGIFYVNPHVPLFEERLRKVLKEYPRVNPANSPIERNNAPVLSSDIFEELF

Radius of gyration: 22.44 Å; chains: 1; bounding box: 50×44×64 Å

pLDDT: mean 95.95, std 3.16, range [82.94, 98.94]

Secondary structure (DSSP, 8-state):
--TT---TT-SS---SPPP-HHHHHHHTT-SEEEEEETT-HHHHHHHHHHHHHSSS-EEEEEE---TTT-SSS-HHHHHTTEEETTTTT---B--SGGGHHHHHHHHHHHHT--SSEEEEEEEE-TTSPPHHHHHHTTSTTTTTS-TTTS--EETTEESS-HHHHHHH-

Organism: NCBI:txid743719

Foldseek 3Di:
DAFQDDWPQDPGTDHDHDDLPQLVCLVVDFQWGFEEEPVVPVQVVVSVVCCVPAQEHYDYHYQYDDPPIGPPSHPVVQVVAEDECVVVVDDQEPPDPVCQVVLSVQLNVLSPDDRHNYGDISHHYNPDDYPQRVVCVVVVCPPVPDPVPDDQDDPNHGPQDPVNVVVVD